Protein AF-A0A315ZS90-F1 (afdb_monomer_lite)

Sequence (94 aa):
MHVLDLPRPRRHHLAGDAGELTLTAPVLGHGEDLGTFAVQVRRAIQQGATSLVVDESACVTWSPGQLLVLEHLRRLAQRCGTAWSSITPEDRCA

Secondary structure (DSSP, 8-state):
----------------S-S-EEEE---BTTTB-HHHHHHHHHHHHHTT-SEEEEE-GGGGG--HHHHHHHHHHHHHHHHTT-EEEEE-GGGGG-

pLDDT: mean 76.78, std 17.45, range [40.03, 93.88]

Structure (mmCIF, N/CA/C/O backbone):
data_AF-A0A315ZS90-F1
#
_entry.id   AF-A0A315ZS90-F1
#
loop_
_atom_site.group_PDB
_atom_site.id
_atom_site.type_symbol
_atom_site.label_atom_id
_atom_site.label_alt_id
_atom_site.label_comp_id
_atom_sit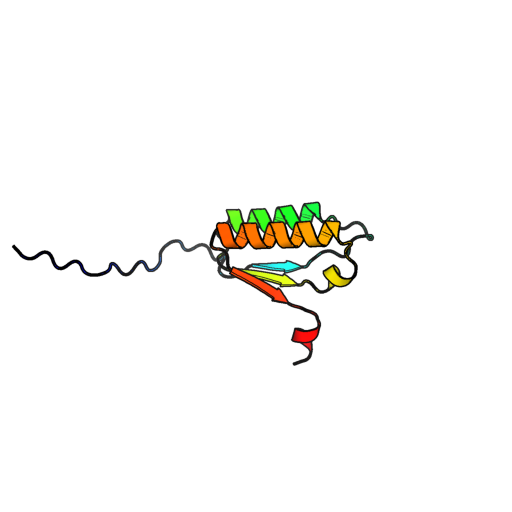e.label_asym_id
_atom_site.label_entity_id
_atom_site.label_seq_id
_atom_site.pdbx_PDB_ins_code
_atom_site.Cartn_x
_atom_site.Cartn_y
_atom_site.Cartn_z
_atom_site.occupancy
_atom_site.B_iso_or_equiv
_atom_site.auth_seq_id
_atom_site.auth_comp_id
_atom_site.auth_asym_id
_atom_site.auth_atom_id
_atom_site.pdbx_PDB_model_num
ATOM 1 N N . MET A 1 1 ? -15.014 3.925 52.011 1.00 44.00 1 MET A N 1
ATOM 2 C CA . MET A 1 1 ? -14.868 4.409 50.623 1.00 44.00 1 MET A CA 1
ATOM 3 C C . MET A 1 1 ? -13.874 3.503 49.914 1.00 44.00 1 MET A C 1
ATOM 5 O O . MET A 1 1 ? -12.696 3.590 50.218 1.00 44.00 1 MET A O 1
ATOM 9 N N . HIS A 1 2 ? -14.338 2.603 49.046 1.00 47.56 2 HIS A N 1
ATOM 10 C CA . HIS A 1 2 ? -13.477 1.786 48.185 1.00 47.56 2 HIS A CA 1
ATOM 11 C C . HIS A 1 2 ? -14.010 1.903 46.758 1.00 47.56 2 HIS A C 1
ATOM 13 O O . HIS A 1 2 ? -15.097 1.417 46.462 1.00 47.56 2 HIS A O 1
ATOM 19 N N . VAL A 1 3 ? -13.276 2.611 45.903 1.00 48.62 3 VAL A N 1
ATOM 20 C CA . VAL A 1 3 ? -13.512 2.640 44.457 1.00 48.62 3 VAL A CA 1
ATOM 21 C C . VAL A 1 3 ? -12.792 1.436 43.856 1.00 48.62 3 VAL A C 1
ATOM 23 O O . VAL A 1 3 ? -11.566 1.388 43.838 1.00 48.62 3 VAL A O 1
ATOM 26 N N . LEU A 1 4 ? -13.564 0.436 43.425 1.00 51.31 4 LEU A N 1
ATOM 27 C CA . LEU A 1 4 ? -13.077 -0.619 42.541 1.00 51.31 4 LEU A CA 1
ATOM 28 C C . LEU A 1 4 ? -12.883 -0.008 41.150 1.00 51.31 4 LEU A C 1
ATOM 30 O O . LEU A 1 4 ? -13.857 0.270 40.450 1.00 51.31 4 LEU A O 1
ATOM 34 N N . ASP A 1 5 ? -11.628 0.199 40.761 1.00 50.88 5 ASP A N 1
ATOM 35 C CA . ASP A 1 5 ? -11.254 0.473 39.376 1.00 50.88 5 ASP A CA 1
ATOM 36 C C . ASP A 1 5 ? -11.343 -0.847 38.594 1.00 50.88 5 ASP A C 1
ATOM 38 O O . ASP A 1 5 ? -10.422 -1.662 38.565 1.00 50.88 5 ASP A O 1
ATOM 42 N N . LEU A 1 6 ? -12.533 -1.127 38.063 1.00 57.62 6 LEU A N 1
ATOM 43 C CA . LEU A 1 6 ? -12.751 -2.221 37.123 1.00 57.62 6 LEU A CA 1
ATOM 44 C C . LEU A 1 6 ? -12.244 -1.772 35.742 1.00 57.62 6 LEU A C 1
ATOM 46 O O . LEU A 1 6 ? -12.685 -0.721 35.260 1.00 57.62 6 LEU A O 1
ATOM 50 N N . PRO A 1 7 ? -11.385 -2.551 35.056 1.00 48.34 7 PRO A N 1
ATOM 51 C CA . PRO A 1 7 ? -10.973 -2.224 33.699 1.00 48.34 7 PRO A CA 1
ATOM 52 C C . PRO A 1 7 ? -12.206 -2.244 32.793 1.00 48.34 7 PRO A C 1
ATOM 54 O O . PRO A 1 7 ? -12.839 -3.280 32.583 1.00 48.34 7 PRO A O 1
ATOM 57 N N . ARG A 1 8 ? -12.575 -1.068 32.275 1.00 52.81 8 ARG A N 1
ATOM 58 C CA . ARG A 1 8 ? -13.689 -0.908 31.334 1.00 52.81 8 ARG A CA 1
ATOM 59 C C . ARG A 1 8 ? -13.487 -1.847 30.138 1.00 52.81 8 ARG A C 1
ATOM 61 O O . ARG A 1 8 ? -12.482 -1.700 29.437 1.00 52.81 8 ARG A O 1
ATOM 68 N N . PRO A 1 9 ? -14.443 -2.735 29.818 1.00 45.53 9 PRO A N 1
ATOM 69 C CA . PRO A 1 9 ? -14.431 -3.436 28.547 1.00 45.53 9 PRO A CA 1
ATOM 70 C C . PRO A 1 9 ? -14.742 -2.416 27.446 1.00 45.53 9 PRO A C 1
ATOM 72 O O . PRO A 1 9 ? -15.893 -2.077 27.183 1.00 45.53 9 PRO A O 1
ATOM 75 N N . ARG A 1 10 ? -13.702 -1.881 26.801 1.00 51.22 10 ARG A N 1
ATOM 76 C CA . ARG A 1 10 ? -13.843 -1.128 25.549 1.00 51.22 10 ARG A CA 1
ATOM 77 C C . ARG A 1 10 ? -14.154 -2.132 24.439 1.00 51.22 10 ARG A C 1
ATOM 79 O O . ARG A 1 10 ? -13.267 -2.567 23.713 1.00 51.22 10 ARG A O 1
ATOM 86 N N . ARG A 1 11 ? -15.420 -2.526 24.318 1.00 56.06 11 ARG A N 1
ATOM 87 C CA . ARG A 1 11 ? -15.911 -3.226 23.133 1.00 56.06 11 ARG A CA 1
ATOM 88 C C . ARG A 1 11 ? -17.117 -2.516 22.544 1.00 56.06 11 ARG A C 1
ATOM 90 O O . ARG A 1 11 ? -18.144 -2.373 23.189 1.00 56.06 11 ARG A O 1
ATOM 97 N N . HIS A 1 12 ? -16.928 -2.180 21.271 1.00 55.50 12 HIS A N 1
ATOM 98 C CA . HIS A 1 12 ? -17.925 -2.206 20.212 1.00 55.50 12 HIS A CA 1
ATOM 99 C C . HIS A 1 12 ? -19.088 -1.230 20.359 1.00 55.50 12 HIS A C 1
ATOM 101 O O . HIS A 1 12 ? -20.098 -1.546 20.976 1.00 55.50 12 HIS A O 1
ATOM 107 N N . HIS A 1 13 ? -18.979 -0.107 19.652 1.00 44.00 13 HIS A N 1
ATOM 108 C CA . HIS A 1 13 ? -20.022 0.320 18.719 1.00 44.00 13 HIS A CA 1
ATOM 109 C C . HIS A 1 13 ? -19.484 1.452 17.845 1.00 44.00 13 HIS A C 1
ATOM 111 O O . HIS A 1 13 ? -19.452 2.599 18.267 1.00 44.00 13 HIS A O 1
ATOM 117 N N . LEU A 1 14 ? -19.071 1.105 16.630 1.00 43.88 14 LEU A N 1
ATOM 118 C CA . LEU A 1 14 ? -19.365 1.886 15.434 1.00 43.88 14 LEU A CA 1
ATOM 119 C C . LEU A 1 14 ? -19.474 0.860 14.307 1.00 43.88 14 LEU A C 1
ATOM 121 O O . LEU A 1 14 ? -18.486 0.420 13.731 1.00 43.88 14 LEU A O 1
ATOM 125 N N . ALA A 1 15 ? -20.704 0.397 14.107 1.00 45.53 15 ALA A N 1
ATOM 126 C CA . ALA A 1 15 ? -21.095 -0.358 12.939 1.00 45.53 15 ALA A CA 1
ATOM 127 C C . ALA A 1 15 ? -20.908 0.538 11.709 1.00 45.53 15 ALA A C 1
ATOM 129 O O . ALA A 1 15 ? -21.692 1.447 11.451 1.00 45.53 15 ALA A O 1
ATOM 130 N N . GLY A 1 16 ? -19.835 0.274 10.984 1.00 40.03 16 GLY A N 1
ATOM 131 C CA . GLY A 1 16 ? -19.729 0.452 9.551 1.00 40.03 16 GLY A CA 1
ATOM 132 C C . GLY A 1 16 ? -18.986 -0.786 9.085 1.00 40.03 16 GLY A C 1
ATOM 133 O O . GLY A 1 16 ? -17.912 -1.077 9.601 1.00 40.03 16 GLY A O 1
ATOM 134 N N . ASP A 1 17 ? -19.602 -1.570 8.221 1.00 48.59 17 ASP A N 1
ATOM 135 C CA . ASP A 1 17 ? -19.055 -2.798 7.655 1.00 48.59 17 ASP A CA 1
ATOM 136 C C . ASP A 1 17 ? -17.790 -2.481 6.826 1.00 48.59 17 ASP A C 1
ATOM 138 O O . ASP A 1 17 ? -17.835 -2.284 5.618 1.00 48.59 17 ASP A O 1
ATOM 142 N N . ALA A 1 18 ? -16.658 -2.296 7.502 1.00 56.16 18 ALA A N 1
ATOM 143 C CA . ALA A 1 18 ? -15.340 -2.057 6.914 1.00 56.16 18 ALA A CA 1
ATOM 144 C C . ALA A 1 18 ? -14.293 -2.891 7.674 1.00 56.16 18 ALA A C 1
ATOM 146 O O . ALA A 1 18 ? -13.222 -2.409 8.044 1.00 56.16 18 ALA A O 1
ATOM 147 N N . GLY A 1 19 ? -14.659 -4.139 7.994 1.00 66.81 19 GLY A N 1
ATOM 148 C CA . GLY A 1 19 ? -13.859 -5.049 8.821 1.00 66.81 19 GLY A CA 1
ATOM 149 C C . GLY A 1 19 ? -12.544 -5.470 8.165 1.00 66.81 19 GLY A C 1
ATOM 150 O O . GLY A 1 19 ? -11.547 -5.696 8.851 1.00 66.81 19 GLY A O 1
ATOM 151 N N . GLU A 1 20 ? -12.515 -5.506 6.839 1.00 75.06 20 GLU A N 1
ATOM 152 C CA . GLU A 1 20 ? -11.344 -5.860 6.054 1.00 75.06 20 GLU A CA 1
ATOM 153 C C . GLU A 1 20 ? -11.514 -5.326 4.635 1.00 75.06 20 GLU A C 1
ATOM 155 O O . GLU A 1 20 ? -12.577 -5.481 4.035 1.00 75.06 20 GLU A O 1
ATOM 160 N N . LEU A 1 21 ? -10.488 -4.663 4.103 1.00 84.25 21 LEU A N 1
ATOM 161 C CA . LEU A 1 21 ? -10.528 -4.098 2.761 1.00 84.25 21 LEU A CA 1
ATOM 162 C C . LEU A 1 21 ? -9.367 -4.660 1.952 1.00 84.25 21 LEU A C 1
ATOM 164 O O . LEU A 1 21 ? -8.206 -4.502 2.325 1.00 84.25 21 LEU A O 1
ATOM 168 N N . THR A 1 22 ? -9.695 -5.343 0.856 1.00 87.25 22 THR A N 1
ATOM 169 C CA . THR A 1 22 ? -8.690 -5.913 -0.042 1.00 87.25 22 THR A CA 1
ATOM 170 C C . THR A 1 22 ? -8.373 -4.920 -1.153 1.00 87.25 22 THR A C 1
ATOM 172 O O . THR A 1 22 ? -9.278 -4.428 -1.826 1.00 87.25 22 THR A O 1
ATOM 175 N N . LEU A 1 23 ? -7.094 -4.616 -1.336 1.00 87.56 23 LEU A N 1
ATOM 176 C CA . LEU A 1 23 ? -6.577 -3.760 -2.397 1.00 87.56 23 LEU A CA 1
ATOM 177 C C . LEU A 1 23 ? -5.560 -4.549 -3.216 1.00 87.56 23 LEU A C 1
ATOM 179 O O . LEU A 1 23 ? -4.823 -5.368 -2.680 1.00 87.56 23 LEU A O 1
ATOM 183 N N . THR A 1 24 ? -5.490 -4.285 -4.513 1.00 87.44 24 THR A N 1
ATOM 184 C CA . THR A 1 24 ? -4.518 -4.932 -5.399 1.00 87.44 24 THR A CA 1
ATOM 185 C C . THR A 1 24 ? -3.491 -3.905 -5.833 1.00 87.44 24 THR A C 1
ATOM 187 O O . THR A 1 24 ? -3.848 -2.806 -6.260 1.00 87.44 24 THR A O 1
ATOM 190 N N . ALA A 1 25 ? -2.212 -4.239 -5.684 1.00 86.19 25 ALA A N 1
ATOM 191 C CA . ALA A 1 25 ? -1.135 -3.411 -6.188 1.00 86.19 25 ALA A CA 1
ATOM 192 C C . ALA A 1 25 ? -1.214 -3.349 -7.728 1.00 86.19 25 ALA A C 1
ATOM 194 O O . ALA A 1 25 ? -1.313 -4.396 -8.369 1.00 86.19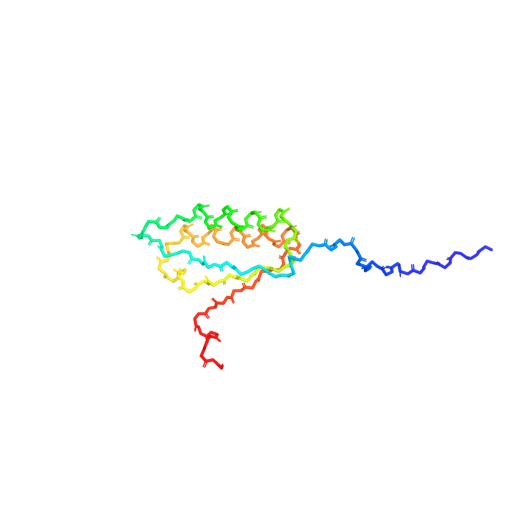 25 ALA A O 1
ATOM 195 N N . PRO A 1 26 ? -1.176 -2.152 -8.338 1.00 85.69 26 PRO A N 1
ATOM 196 C CA . PRO A 1 26 ? -1.279 -2.010 -9.788 1.00 85.69 26 PRO A CA 1
ATOM 197 C C . PRO A 1 26 ? -0.035 -2.512 -10.527 1.00 85.69 26 PRO A C 1
ATOM 199 O O . PRO A 1 26 ? 1.095 -2.416 -10.026 1.00 85.69 26 PRO A O 1
ATOM 202 N N . VAL A 1 27 ? -0.225 -2.948 -11.775 1.00 82.94 27 VAL A N 1
ATOM 203 C CA . VAL A 1 27 ? 0.884 -3.242 -12.691 1.00 82.94 27 VAL A CA 1
ATOM 204 C C . VAL A 1 27 ? 1.315 -1.943 -13.370 1.00 82.94 27 VAL A C 1
ATOM 206 O O . VAL A 1 27 ? 0.696 -1.441 -14.310 1.00 82.94 27 VAL A O 1
ATOM 209 N N . LEU A 1 28 ? 2.410 -1.373 -12.872 1.00 78.31 28 LEU A N 1
ATOM 210 C CA . LEU A 1 28 ? 2.916 -0.086 -13.340 1.00 78.31 28 LEU A CA 1
ATOM 211 C C . LEU A 1 28 ? 3.499 -0.227 -14.755 1.00 78.31 28 LEU A C 1
ATOM 213 O O . LEU A 1 28 ? 4.393 -1.036 -14.991 1.00 78.31 28 LEU A O 1
ATOM 217 N N . GLY A 1 29 ? 2.984 0.568 -15.698 1.00 68.44 29 GLY A N 1
ATOM 218 C CA . GLY A 1 29 ? 3.410 0.564 -17.107 1.00 68.44 29 GLY A CA 1
ATOM 219 C C . GLY A 1 29 ? 2.305 0.281 -18.132 1.00 68.44 29 GLY A C 1
ATOM 220 O O . GLY A 1 29 ? 2.563 0.416 -19.323 1.00 68.44 29 GLY A O 1
ATOM 221 N N . HIS A 1 30 ? 1.086 -0.067 -17.699 1.00 61.38 30 HIS A N 1
ATOM 222 C CA . HIS A 1 30 ? -0.081 -0.298 -18.5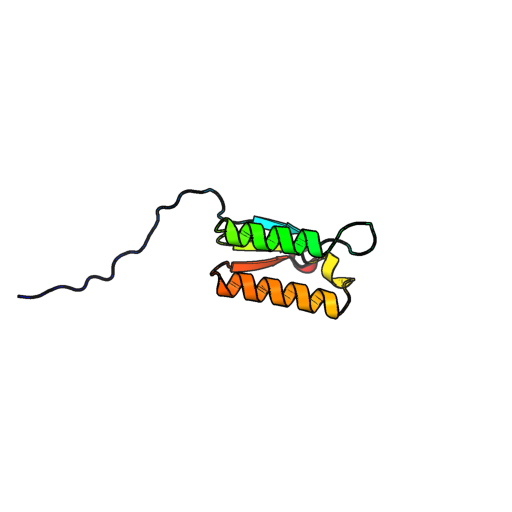76 1.00 61.38 30 HIS A CA 1
ATOM 223 C C . HIS A 1 30 ? -1.234 0.706 -18.362 1.00 61.38 30 HIS A C 1
ATOM 225 O O . HIS A 1 30 ? -2.373 0.443 -18.733 1.00 61.38 30 HIS A O 1
ATOM 231 N N . GLY A 1 31 ? -0.940 1.881 -17.791 1.00 58.50 31 GLY A N 1
ATOM 232 C CA . GLY A 1 31 ? -1.933 2.936 -17.537 1.00 58.50 31 GLY A CA 1
ATOM 233 C C . GLY A 1 31 ? -2.561 2.913 -16.140 1.00 58.50 31 GLY A C 1
ATOM 234 O O . GLY A 1 31 ? -3.433 3.728 -15.865 1.00 58.50 31 GLY A O 1
ATOM 235 N N . GLU A 1 32 ? -2.118 2.018 -15.252 1.00 64.06 32 GLU A N 1
ATOM 236 C CA . GLU A 1 32 ? -2.445 2.087 -13.827 1.00 64.06 32 GLU A CA 1
ATOM 237 C C . GLU A 1 32 ? -1.420 2.934 -13.061 1.00 64.06 32 GLU A C 1
ATOM 239 O O . GLU A 1 32 ? -0.205 2.773 -13.219 1.00 64.06 32 GLU A O 1
ATOM 244 N N . ASP A 1 33 ? -1.918 3.818 -12.195 1.00 79.81 33 ASP A N 1
ATOM 245 C CA . ASP A 1 33 ? -1.101 4.769 -11.447 1.00 79.81 33 ASP A CA 1
ATOM 246 C C . ASP A 1 33 ? -0.933 4.363 -9.982 1.00 79.81 33 ASP A C 1
ATOM 248 O O . ASP A 1 33 ? -1.902 4.232 -9.225 1.00 79.81 33 ASP A O 1
ATOM 252 N N . LEU A 1 34 ? 0.324 4.307 -9.532 1.00 84.81 34 LEU A N 1
ATOM 253 C CA . LEU A 1 34 ? 0.688 4.170 -8.117 1.00 84.81 34 LEU A CA 1
ATOM 254 C C . LEU A 1 34 ? -0.002 5.227 -7.235 1.00 84.81 34 LEU A C 1
ATOM 256 O O . LEU A 1 34 ? -0.331 4.967 -6.078 1.00 84.81 34 LEU A O 1
ATOM 260 N N . GLY A 1 35 ? -0.249 6.420 -7.787 1.00 86.12 35 GLY A N 1
ATOM 261 C CA . GLY A 1 35 ? -0.986 7.486 -7.110 1.00 86.12 35 GLY A CA 1
ATOM 262 C C . GLY A 1 35 ? -2.429 7.095 -6.784 1.00 86.12 35 GLY A C 1
ATOM 263 O O . GLY A 1 35 ? -2.88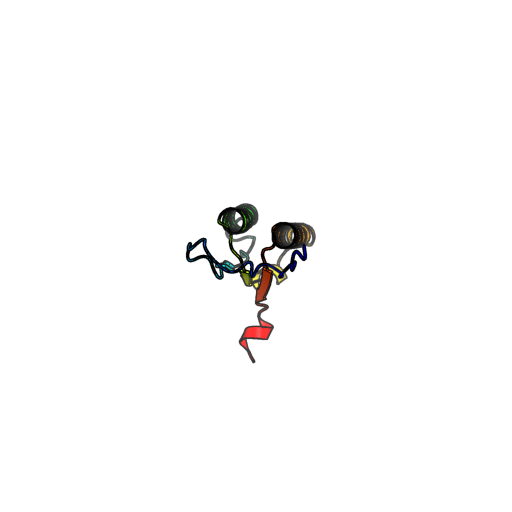8 7.340 -5.670 1.00 86.12 35 GLY A O 1
ATOM 264 N N . THR A 1 36 ? -3.123 6.431 -7.708 1.00 88.06 36 THR A N 1
ATOM 265 C CA . THR A 1 36 ? -4.495 5.947 -7.499 1.00 88.06 36 THR A CA 1
ATOM 266 C C . THR A 1 36 ? -4.533 4.890 -6.403 1.00 88.06 36 THR A C 1
ATOM 268 O O . THR A 1 36 ? -5.356 4.983 -5.492 1.00 88.06 36 THR A O 1
ATOM 271 N N . PHE A 1 37 ? -3.588 3.947 -6.424 1.00 89.31 37 PHE A N 1
ATOM 272 C CA . PHE A 1 37 ? -3.429 2.956 -5.361 1.00 89.31 37 PHE A CA 1
ATOM 273 C C . PHE A 1 37 ? -3.191 3.617 -3.994 1.00 89.31 37 PHE A C 1
ATOM 275 O O . PHE A 1 37 ? -3.887 3.324 -3.023 1.00 89.31 37 PHE A O 1
ATOM 282 N N . ALA A 1 38 ? -2.285 4.597 -3.921 1.00 91.19 38 ALA A N 1
ATOM 283 C CA . ALA A 1 38 ? -2.031 5.342 -2.691 1.00 91.19 38 ALA A CA 1
ATOM 284 C C . ALA A 1 38 ? -3.278 6.088 -2.179 1.00 91.19 38 ALA A C 1
ATOM 286 O O . ALA A 1 38 ? -3.533 6.122 -0.972 1.00 91.19 38 ALA A O 1
ATOM 287 N N . VAL A 1 39 ? -4.080 6.669 -3.077 1.00 91.06 39 VAL A N 1
ATOM 288 C CA . VAL A 1 39 ? -5.352 7.319 -2.723 1.00 91.06 39 VAL A CA 1
ATOM 289 C C . VAL A 1 39 ? -6.358 6.303 -2.182 1.00 91.06 39 VAL A C 1
ATOM 291 O O . VAL A 1 39 ? -7.002 6.591 -1.174 1.00 91.06 39 VAL A O 1
ATOM 294 N N . GLN A 1 40 ? -6.472 5.118 -2.787 1.00 90.00 40 GLN A N 1
ATOM 295 C CA . GLN A 1 40 ? -7.358 4.054 -2.302 1.00 90.00 40 GLN A CA 1
ATOM 296 C C . GLN A 1 40 ? -6.966 3.583 -0.899 1.00 90.00 40 GLN A C 1
ATOM 298 O O . GLN A 1 40 ? -7.824 3.533 -0.018 1.00 90.00 40 GLN A O 1
ATOM 303 N N . VAL A 1 41 ? -5.673 3.345 -0.656 1.00 90.62 41 VAL A N 1
ATOM 304 C CA . VAL A 1 41 ? -5.155 2.990 0.675 1.00 90.62 41 VAL A CA 1
ATOM 305 C C . VAL A 1 41 ? -5.500 4.069 1.698 1.00 90.62 41 VAL A C 1
ATOM 307 O O . VAL A 1 41 ? -6.070 3.785 2.751 1.00 90.62 41 VAL A O 1
ATOM 310 N N . ARG A 1 42 ? -5.203 5.337 1.391 1.00 91.19 42 ARG A N 1
ATOM 311 C CA . ARG A 1 42 ? -5.502 6.449 2.305 1.00 91.19 42 ARG A CA 1
ATOM 312 C C . ARG A 1 42 ? -6.994 6.586 2.573 1.00 91.19 42 ARG A C 1
ATOM 314 O O . ARG A 1 42 ? -7.372 6.852 3.710 1.00 91.19 42 ARG A O 1
ATOM 321 N N . ARG A 1 43 ? -7.831 6.401 1.552 1.00 91.06 43 ARG A N 1
ATOM 322 C CA . ARG A 1 43 ? -9.286 6.441 1.691 1.00 91.06 43 ARG A CA 1
ATOM 323 C C . ARG A 1 43 ? -9.776 5.328 2.609 1.00 91.06 43 ARG A C 1
ATOM 325 O O . ARG A 1 43 ? -10.586 5.612 3.482 1.00 91.06 43 ARG A O 1
ATOM 332 N N . ALA A 1 44 ? -9.255 4.113 2.468 1.00 88.31 44 ALA A N 1
ATOM 333 C CA . ALA A 1 44 ? -9.616 3.000 3.337 1.00 88.31 44 ALA A CA 1
ATOM 334 C C . ALA A 1 44 ? -9.242 3.274 4.805 1.00 88.31 44 ALA A C 1
ATOM 336 O O . ALA A 1 44 ? -10.066 3.095 5.700 1.00 88.31 44 ALA A O 1
ATOM 337 N N . ILE A 1 45 ? -8.046 3.821 5.049 1.00 88.69 45 ILE A N 1
ATOM 338 C CA . ILE A 1 45 ? -7.624 4.255 6.391 1.00 88.69 45 ILE A CA 1
ATOM 339 C C . ILE A 1 45 ? -8.570 5.341 6.936 1.00 88.69 45 ILE A C 1
ATOM 341 O O . ILE A 1 45 ? -9.030 5.257 8.071 1.00 88.69 45 ILE A O 1
ATOM 345 N N . GLN A 1 46 ? -8.904 6.354 6.128 1.00 89.00 46 GLN A N 1
ATOM 346 C CA . GLN A 1 46 ? -9.815 7.440 6.523 1.00 89.00 46 GLN A CA 1
ATOM 347 C C . GLN A 1 46 ? -11.246 6.964 6.794 1.00 89.00 46 GLN A C 1
ATOM 349 O O . GLN A 1 46 ? -11.941 7.560 7.612 1.00 89.00 46 GLN A O 1
ATOM 354 N N . GLN A 1 47 ? -11.682 5.903 6.117 1.00 87.44 47 GLN A N 1
ATOM 355 C CA . GLN A 1 47 ? -12.981 5.268 6.329 1.00 87.44 47 GLN A CA 1
ATOM 356 C C . GLN A 1 47 ? -13.019 4.394 7.591 1.00 87.44 47 GLN A C 1
ATOM 358 O O . GLN A 1 47 ? -14.088 3.908 7.949 1.00 87.44 47 GLN A O 1
ATOM 363 N N . GLY A 1 48 ? -11.890 4.232 8.288 1.00 83.75 48 GLY A N 1
ATOM 364 C CA . GLY A 1 48 ? -11.808 3.456 9.520 1.00 83.75 48 GLY A CA 1
ATOM 365 C C . GLY A 1 48 ? -11.609 1.961 9.291 1.00 83.75 48 GLY A C 1
ATOM 366 O O . GLY A 1 48 ? -12.007 1.174 10.147 1.00 83.75 48 GLY A O 1
ATOM 367 N N . ALA A 1 49 ? -11.004 1.564 8.164 1.00 86.94 49 ALA A N 1
ATOM 368 C CA . ALA A 1 49 ? -10.657 0.168 7.922 1.00 86.94 49 ALA A CA 1
ATOM 369 C C . ALA A 1 49 ? -9.785 -0.376 9.065 1.00 86.94 49 ALA A C 1
ATOM 371 O O . ALA A 1 49 ? -8.744 0.197 9.407 1.00 86.94 49 ALA A O 1
ATOM 372 N N . THR A 1 50 ? -10.209 -1.497 9.646 1.00 87.19 50 THR A N 1
ATOM 373 C CA . THR A 1 50 ? -9.469 -2.180 10.717 1.00 87.19 50 THR A CA 1
ATOM 374 C C . THR A 1 50 ? -8.361 -3.075 10.177 1.00 87.19 50 THR A C 1
ATOM 376 O O . THR A 1 50 ? -7.331 -3.236 10.830 1.00 87.19 50 THR A O 1
ATOM 379 N N . SER A 1 51 ? -8.550 -3.615 8.973 1.00 88.75 51 SER A N 1
ATOM 380 C CA . SER A 1 51 ? -7.600 -4.478 8.273 1.00 88.75 51 SER A CA 1
ATOM 381 C C . SER A 1 51 ? -7.531 -4.087 6.798 1.00 88.75 51 SER A C 1
ATOM 383 O O . SER A 1 51 ? -8.562 -3.858 6.161 1.00 88.75 51 SER A O 1
ATOM 385 N N . LEU A 1 52 ? -6.316 -3.990 6.267 1.00 90.69 52 LEU A N 1
ATOM 386 C CA . LEU A 1 52 ? -6.021 -3.824 4.852 1.00 90.69 52 LEU A CA 1
ATOM 387 C C . LEU A 1 52 ? -5.246 -5.039 4.370 1.00 90.69 52 LEU A C 1
ATOM 389 O O . LEU A 1 52 ? -4.145 -5.305 4.851 1.00 90.69 52 LEU A O 1
ATOM 393 N N . VAL A 1 53 ? -5.814 -5.737 3.397 1.00 90.31 53 VAL A N 1
ATOM 394 C CA . VAL A 1 53 ? -5.175 -6.865 2.730 1.00 90.31 53 VAL A CA 1
ATOM 395 C C . VAL A 1 53 ? -4.721 -6.390 1.361 1.00 90.31 53 VAL A C 1
ATOM 397 O O . VAL A 1 53 ? -5.539 -6.004 0.534 1.00 90.31 53 VAL A O 1
ATOM 400 N N . VAL A 1 54 ? -3.419 -6.363 1.120 1.00 89.62 54 VAL A N 1
ATOM 401 C CA . VAL A 1 54 ? -2.846 -5.863 -0.128 1.00 89.62 54 VAL A CA 1
ATOM 402 C C . VAL A 1 54 ? -2.266 -7.021 -0.924 1.00 89.62 54 VAL A C 1
ATOM 404 O O . VAL A 1 54 ? -1.341 -7.687 -0.473 1.00 89.62 54 VAL A O 1
ATOM 407 N N . ASP A 1 55 ? -2.799 -7.271 -2.115 1.00 88.81 55 ASP A N 1
ATOM 408 C CA . ASP A 1 55 ? -2.173 -8.171 -3.083 1.00 88.81 55 ASP A CA 1
ATOM 409 C C . ASP A 1 55 ? -0.947 -7.463 -3.670 1.00 88.81 55 ASP A C 1
ATOM 411 O O . ASP A 1 55 ? -1.074 -6.525 -4.454 1.00 88.81 55 ASP A O 1
ATOM 415 N N . GLU A 1 56 ? 0.239 -7.887 -3.236 1.00 88.56 56 GLU A N 1
ATOM 416 C CA . GLU A 1 56 ? 1.528 -7.297 -3.609 1.00 88.56 56 GLU A CA 1
ATOM 417 C C . GLU A 1 56 ? 2.181 -8.055 -4.782 1.00 88.56 56 GLU A C 1
ATOM 419 O O . GLU A 1 56 ? 3.361 -7.866 -5.073 1.00 88.56 56 GLU A O 1
ATOM 424 N N . SER A 1 57 ? 1.437 -8.910 -5.499 1.00 85.94 57 SER A N 1
ATOM 425 C CA . SER A 1 57 ? 1.991 -9.719 -6.597 1.00 85.94 57 SER A CA 1
ATOM 426 C C . SER A 1 57 ? 2.572 -8.878 -7.736 1.00 85.94 57 SER A C 1
ATOM 428 O O . SER A 1 57 ? 3.604 -9.234 -8.303 1.00 85.94 57 SER A O 1
ATOM 430 N N . ALA A 1 58 ? 1.975 -7.720 -8.023 1.00 84.62 58 ALA A N 1
ATOM 431 C CA . ALA A 1 58 ? 2.484 -6.776 -9.013 1.00 84.62 58 ALA A CA 1
ATOM 432 C C . ALA A 1 58 ? 3.715 -5.988 -8.528 1.00 84.62 58 ALA A C 1
ATOM 434 O O . ALA A 1 58 ? 4.438 -5.418 -9.346 1.00 84.62 58 ALA A O 1
ATOM 435 N N . CYS A 1 59 ? 3.999 -5.961 -7.220 1.00 85.56 59 CYS A N 1
ATOM 436 C CA . CYS A 1 59 ? 5.122 -5.201 -6.668 1.00 85.56 59 CYS A CA 1
ATOM 437 C C . CYS A 1 59 ? 6.488 -5.764 -7.087 1.00 85.56 59 CYS A C 1
ATOM 439 O O . CYS A 1 59 ? 7.488 -5.056 -6.999 1.00 85.56 59 CYS A O 1
ATOM 441 N N . VAL A 1 60 ? 6.549 -6.998 -7.600 1.00 85.81 60 VAL A N 1
ATOM 442 C CA . VAL A 1 60 ? 7.796 -7.613 -8.092 1.00 85.81 60 VAL A CA 1
ATOM 443 C C . VAL A 1 60 ? 8.415 -6.848 -9.265 1.00 85.81 60 VAL A C 1
ATOM 445 O O . VAL A 1 60 ? 9.628 -6.886 -9.451 1.00 85.81 60 VAL A O 1
ATOM 448 N N . THR A 1 61 ? 7.599 -6.139 -10.053 1.00 85.0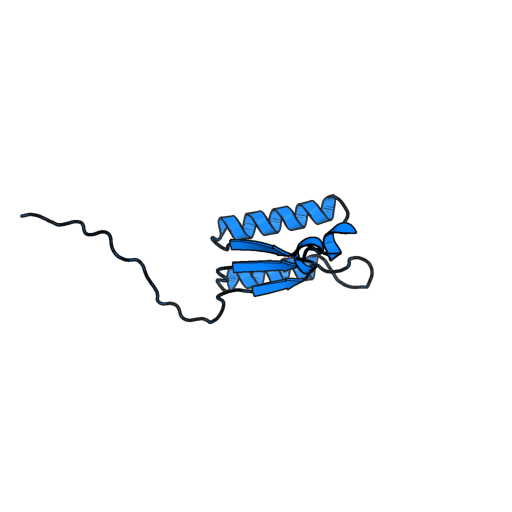0 61 THR A N 1
ATOM 449 C CA . THR A 1 61 ? 8.060 -5.333 -11.194 1.00 85.00 61 THR A CA 1
ATOM 450 C C . THR A 1 61 ? 8.260 -3.864 -10.834 1.00 85.00 61 THR A C 1
ATOM 452 O O . THR A 1 61 ? 8.563 -3.049 -11.707 1.00 85.00 61 THR A O 1
ATOM 455 N N . TRP A 1 62 ? 8.057 -3.492 -9.569 1.00 88.19 62 TRP A N 1
ATOM 456 C CA . TRP A 1 62 ? 8.173 -2.111 -9.128 1.00 88.19 62 TRP A CA 1
ATOM 457 C C . TRP A 1 62 ? 9.636 -1.723 -8.932 1.00 88.19 62 TRP A C 1
ATOM 459 O O . TRP A 1 62 ? 10.477 -2.488 -8.464 1.00 88.19 62 TRP A O 1
ATOM 469 N N . SER A 1 63 ? 9.941 -0.478 -9.269 1.00 89.31 63 SER A N 1
ATOM 470 C CA . SER A 1 63 ? 11.237 0.130 -8.990 1.00 89.31 63 SER A CA 1
ATOM 471 C C . SER A 1 63 ? 11.432 0.367 -7.483 1.00 89.31 63 SER A C 1
ATOM 473 O O . SER A 1 63 ? 10.454 0.535 -6.745 1.00 89.31 63 SER A O 1
ATOM 475 N N . PRO A 1 64 ? 12.685 0.492 -7.006 1.00 88.31 64 PRO A N 1
ATOM 476 C CA . PRO A 1 64 ? 12.971 0.742 -5.591 1.00 88.31 64 PRO A CA 1
ATOM 477 C C . PRO A 1 64 ? 12.239 1.963 -5.016 1.00 88.31 64 PRO A C 1
ATOM 479 O O . PRO A 1 64 ? 11.763 1.930 -3.885 1.00 88.31 64 PRO A O 1
ATOM 482 N N . GLY A 1 65 ? 12.088 3.032 -5.807 1.00 88.12 65 GLY A N 1
ATOM 483 C CA . GLY A 1 65 ? 11.345 4.225 -5.392 1.00 88.12 65 GLY A CA 1
ATOM 484 C C . GLY A 1 65 ? 9.853 3.962 -5.161 1.00 88.12 65 GLY A C 1
ATOM 485 O O . GLY A 1 65 ? 9.266 4.526 -4.244 1.00 88.12 65 GLY A O 1
ATOM 486 N N . GLN A 1 66 ? 9.242 3.073 -5.944 1.00 88.56 66 GLN A N 1
ATOM 487 C CA . GLN A 1 66 ? 7.828 2.707 -5.812 1.00 88.56 66 GLN A CA 1
ATOM 488 C C . GLN A 1 66 ? 7.606 1.789 -4.600 1.00 88.56 66 GLN A C 1
ATOM 490 O O . GLN A 1 66 ? 6.633 1.961 -3.868 1.00 88.56 66 GLN A O 1
ATOM 495 N N . LEU A 1 67 ? 8.551 0.890 -4.313 1.00 90.06 67 LEU A N 1
ATOM 496 C CA . LEU A 1 67 ? 8.537 0.079 -3.089 1.00 90.06 67 LEU A CA 1
ATOM 497 C C . LEU A 1 67 ? 8.646 0.939 -1.819 1.00 90.06 67 LEU A C 1
ATOM 499 O O . LEU A 1 67 ? 7.983 0.656 -0.824 1.00 90.06 67 LEU A O 1
ATOM 503 N N . LEU A 1 68 ? 9.408 2.041 -1.850 1.00 91.81 68 LEU A N 1
ATOM 504 C CA . LEU A 1 68 ? 9.442 2.998 -0.735 1.00 91.81 68 LEU A CA 1
ATOM 505 C C . LEU A 1 68 ? 8.082 3.668 -0.490 1.00 91.81 68 LEU A C 1
ATOM 507 O O . LEU A 1 68 ? 7.735 3.946 0.658 1.00 91.81 68 LEU A O 1
ATOM 511 N N . VAL A 1 69 ? 7.299 3.914 -1.545 1.00 91.12 69 VAL A N 1
ATOM 512 C CA . VAL A 1 69 ? 5.931 4.439 -1.410 1.00 91.12 69 VAL A CA 1
ATOM 513 C C . VAL A 1 69 ? 5.023 3.403 -0.748 1.00 91.12 69 VAL A C 1
ATOM 515 O O . VAL A 1 69 ? 4.277 3.760 0.163 1.00 91.12 69 VAL A O 1
ATOM 518 N N . LEU A 1 70 ? 5.114 2.129 -1.143 1.00 90.81 70 LEU A N 1
ATOM 519 C CA . LEU A 1 70 ? 4.370 1.036 -0.505 1.00 90.81 70 LEU A CA 1
ATOM 520 C C . LEU A 1 70 ? 4.682 0.943 0.994 1.00 90.81 70 LEU A C 1
ATOM 522 O O . LEU A 1 70 ? 3.779 0.941 1.826 1.00 90.81 70 LEU A O 1
ATOM 526 N N . GLU A 1 71 ? 5.967 0.958 1.345 1.00 92.38 71 GLU A N 1
ATOM 527 C CA . GLU A 1 71 ? 6.426 0.929 2.734 1.00 92.38 71 GLU A CA 1
ATOM 528 C C . GLU A 1 71 ? 5.932 2.154 3.524 1.00 92.38 71 GLU A C 1
ATOM 530 O O . GLU A 1 71 ? 5.525 2.045 4.684 1.00 92.38 71 GLU A O 1
ATOM 535 N N . HIS A 1 72 ? 5.902 3.333 2.897 1.00 93.88 72 HIS A N 1
ATOM 536 C CA . HIS A 1 72 ? 5.335 4.531 3.511 1.00 93.88 72 HIS A CA 1
ATOM 537 C C . HIS A 1 72 ? 3.837 4.372 3.812 1.00 93.88 72 HIS A C 1
ATOM 539 O O . HIS A 1 72 ? 3.385 4.730 4.903 1.00 93.88 72 HIS A O 1
ATOM 545 N N . LEU A 1 73 ? 3.070 3.810 2.875 1.00 92.31 73 LEU A N 1
ATOM 546 C CA . LEU A 1 73 ? 1.643 3.531 3.048 1.00 92.31 73 LEU A CA 1
ATOM 547 C C . LEU A 1 73 ? 1.392 2.496 4.151 1.00 92.31 73 LEU A C 1
ATOM 549 O O . LEU A 1 73 ? 0.514 2.702 4.992 1.00 92.31 73 LEU A O 1
ATOM 553 N N . ARG A 1 74 ? 2.211 1.444 4.216 1.00 92.31 74 ARG A N 1
ATOM 554 C CA . ARG A 1 74 ? 2.162 0.437 5.281 1.00 92.31 74 ARG A CA 1
ATOM 555 C C . ARG A 1 74 ? 2.382 1.054 6.660 1.00 92.31 74 ARG A C 1
ATOM 557 O O . ARG A 1 74 ? 1.598 0.828 7.581 1.00 92.31 74 ARG A O 1
ATOM 564 N N . ARG A 1 75 ? 3.411 1.894 6.805 1.00 93.56 75 ARG A N 1
ATOM 565 C CA . ARG A 1 75 ? 3.675 2.615 8.063 1.00 93.56 75 ARG A CA 1
ATOM 566 C C . ARG A 1 75 ? 2.547 3.574 8.420 1.00 93.56 75 ARG A C 1
ATOM 568 O O . ARG A 1 75 ? 2.231 3.728 9.598 1.00 93.56 75 ARG A O 1
ATOM 575 N N . LEU A 1 76 ? 1.941 4.228 7.429 1.00 92.38 76 LEU A N 1
ATOM 576 C CA . LEU A 1 76 ? 0.785 5.093 7.650 1.00 92.38 76 LEU A CA 1
ATOM 577 C C . LEU A 1 76 ? -0.398 4.298 8.220 1.00 92.38 76 LEU A C 1
ATOM 579 O O . LEU A 1 76 ? -0.962 4.722 9.226 1.00 92.38 76 LEU A O 1
ATOM 583 N N . ALA A 1 77 ? -0.721 3.139 7.640 1.00 90.50 77 ALA A N 1
ATOM 584 C CA . ALA A 1 77 ? -1.778 2.256 8.137 1.00 90.50 77 ALA A CA 1
ATOM 585 C C . ALA A 1 77 ? -1.533 1.846 9.598 1.00 90.50 77 ALA A C 1
ATOM 587 O O . ALA A 1 77 ? -2.397 2.046 10.451 1.00 90.50 77 ALA A O 1
ATOM 588 N N . GLN A 1 78 ? -0.314 1.401 9.917 1.00 90.56 78 GLN A N 1
ATOM 589 C CA . GLN A 1 78 ? 0.070 1.021 11.281 1.00 90.56 78 GLN A CA 1
ATOM 590 C C . GLN A 1 78 ? -0.067 2.179 12.277 1.00 90.56 78 GLN A C 1
ATOM 592 O O . GLN A 1 78 ? -0.594 1.998 13.374 1.00 90.56 78 GLN A O 1
ATOM 597 N N . ARG A 1 79 ? 0.362 3.391 11.900 1.00 92.00 79 ARG A N 1
ATOM 598 C CA . ARG A 1 79 ? 0.214 4.593 12.741 1.00 92.00 79 ARG A CA 1
ATOM 599 C C . ARG A 1 79 ? -1.246 4.966 12.991 1.00 92.00 79 ARG A C 1
ATOM 601 O O . ARG A 1 79 ? -1.543 5.556 14.026 1.00 92.00 79 ARG A O 1
ATOM 608 N N . CYS A 1 80 ? -2.131 4.641 12.056 1.00 89.44 80 CYS A N 1
ATOM 609 C CA . CYS A 1 80 ? -3.570 4.848 12.177 1.00 89.44 80 CYS A CA 1
ATOM 610 C C . CYS A 1 80 ? -4.296 3.689 12.882 1.00 89.44 80 CYS A C 1
ATOM 612 O O . CYS A 1 80 ? -5.501 3.785 13.092 1.00 89.44 80 CYS A O 1
ATOM 614 N N . GLY A 1 81 ? -3.585 2.631 13.289 1.00 87.44 81 GLY A N 1
ATOM 615 C CA . GLY A 1 81 ? -4.177 1.465 13.950 1.00 87.44 81 GLY A CA 1
ATOM 616 C C . GLY A 1 81 ? -4.855 0.479 12.995 1.00 87.44 81 GLY A C 1
ATOM 617 O O . GLY A 1 81 ? -5.609 -0.375 13.453 1.00 87.44 81 GLY A O 1
ATOM 618 N N . THR A 1 82 ? -4.589 0.580 11.692 1.00 89.69 82 THR A N 1
ATOM 619 C CA . THR A 1 82 ? -5.062 -0.360 10.672 1.00 89.69 82 THR A CA 1
ATOM 620 C C . THR A 1 82 ? -4.036 -1.480 10.501 1.00 89.69 82 THR A C 1
ATOM 622 O O . THR A 1 82 ? -2.853 -1.216 10.265 1.00 89.69 82 THR A O 1
ATOM 625 N N . ALA A 1 83 ? -4.474 -2.735 10.614 1.00 89.75 83 ALA A N 1
ATOM 626 C CA . ALA A 1 83 ? -3.630 -3.889 10.322 1.00 89.75 83 ALA A CA 1
ATOM 627 C C . ALA A 1 83 ? -3.305 -3.940 8.822 1.00 89.75 83 ALA A C 1
ATOM 629 O O . ALA A 1 83 ? -4.165 -3.649 7.996 1.00 89.75 83 ALA A O 1
ATOM 630 N N . TRP A 1 84 ? -2.067 -4.292 8.472 1.00 91.31 84 TRP A N 1
ATOM 631 C CA . TRP A 1 84 ? -1.630 -4.446 7.084 1.00 91.31 84 TRP A CA 1
ATOM 632 C C . TRP A 1 84 ? -1.163 -5.876 6.855 1.00 91.31 84 TRP A C 1
ATOM 634 O O . TRP A 1 84 ? -0.162 -6.295 7.444 1.00 91.31 84 TRP A O 1
ATOM 644 N N . SER A 1 85 ? -1.856 -6.575 5.969 1.00 89.44 85 SER A N 1
ATOM 645 C CA . SER A 1 85 ? -1.550 -7.932 5.530 1.00 89.44 85 SER A CA 1
ATOM 646 C C . SER A 1 85 ? -1.209 -7.893 4.049 1.00 89.44 85 SER A C 1
ATOM 648 O O . SER A 1 85 ? -1.879 -7.196 3.291 1.00 89.44 85 SER A O 1
ATOM 650 N N . SER A 1 86 ? -0.183 -8.623 3.627 1.00 86.12 86 SER A N 1
ATOM 651 C CA . SER A 1 86 ? 0.165 -8.743 2.214 1.00 86.12 86 SER A CA 1
ATOM 652 C C . SER A 1 86 ? -0.127 -10.152 1.711 1.00 86.12 86 SER A C 1
ATOM 654 O O . SER 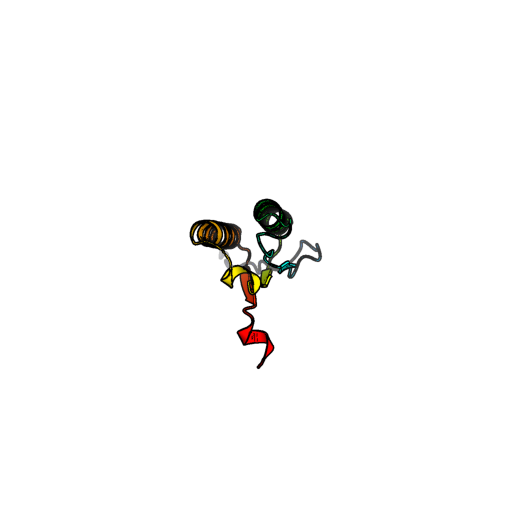A 1 86 ? 0.202 -11.129 2.378 1.00 86.12 86 SER A O 1
ATOM 656 N N . ILE A 1 87 ? -0.751 -10.251 0.538 1.00 80.31 87 ILE A N 1
ATOM 657 C CA . ILE A 1 87 ? -0.868 -11.502 -0.209 1.00 80.31 87 ILE A CA 1
ATOM 658 C C . ILE A 1 87 ? 0.262 -11.488 -1.229 1.00 80.31 87 ILE A C 1
ATOM 660 O O . ILE A 1 87 ? 0.237 -10.723 -2.197 1.00 80.31 87 ILE A O 1
ATOM 664 N N . THR A 1 88 ? 1.270 -12.318 -0.993 1.00 68.75 88 THR A N 1
ATOM 665 C CA . THR A 1 88 ? 2.289 -12.621 -1.994 1.00 68.75 88 THR A CA 1
ATOM 666 C C . THR A 1 88 ? 1.804 -13.789 -2.858 1.00 68.75 88 THR A C 1
ATOM 668 O O . THR A 1 88 ? 1.010 -14.615 -2.404 1.00 68.75 88 THR A O 1
ATOM 671 N N . PRO A 1 89 ? 2.248 -13.894 -4.121 1.00 57.62 89 PRO A N 1
ATOM 672 C CA . PRO A 1 89 ? 1.832 -14.980 -5.009 1.00 57.62 89 PRO A CA 1
ATOM 673 C C . PRO A 1 89 ? 2.197 -16.376 -4.477 1.00 57.62 89 PRO A C 1
ATOM 675 O O . PRO A 1 89 ? 1.568 -17.349 -4.881 1.00 57.62 89 PRO A O 1
ATOM 678 N N . GLU A 1 90 ? 3.158 -16.482 -3.554 1.00 54.19 90 GLU A N 1
ATOM 679 C CA . GLU A 1 90 ? 3.505 -17.744 -2.885 1.00 54.19 90 GLU A CA 1
ATOM 680 C C . GLU A 1 90 ? 2.394 -18.257 -1.953 1.00 54.19 90 GLU A C 1
ATOM 682 O O . GLU A 1 90 ? 2.243 -19.466 -1.804 1.00 54.19 90 GLU A O 1
ATOM 687 N N . ASP A 1 91 ? 1.561 -17.372 -1.400 1.00 52.28 91 ASP A N 1
ATOM 688 C CA . ASP A 1 91 ? 0.488 -17.736 -0.463 1.00 52.28 91 ASP A CA 1
ATOM 689 C C . ASP A 1 91 ? -0.723 -18.383 -1.168 1.00 52.28 91 ASP A C 1
ATOM 691 O O . ASP A 1 91 ? -1.532 -19.069 -0.553 1.00 52.28 91 ASP A O 1
ATOM 695 N N . ARG A 1 92 ? -0.837 -18.228 -2.497 1.00 49.44 92 ARG A N 1
ATOM 696 C CA . ARG A 1 92 ? -1.940 -18.791 -3.303 1.00 49.44 92 ARG A CA 1
ATOM 697 C C . ARG A 1 92 ? -1.756 -20.262 -3.702 1.00 49.44 92 ARG A C 1
ATOM 699 O O . ARG A 1 92 ? -2.673 -20.830 -4.292 1.00 49.44 92 ARG A O 1
ATOM 706 N N . CYS A 1 93 ? -0.598 -20.861 -3.422 1.00 43.09 93 CYS A N 1
ATOM 707 C CA . CYS A 1 93 ? -0.264 -22.239 -3.806 1.00 43.09 93 CYS A CA 1
ATOM 708 C C . CYS A 1 93 ? -0.165 -23.223 -2.621 1.00 43.09 93 CYS A C 1
ATOM 710 O O . CYS A 1 93 ? 0.293 -24.348 -2.835 1.00 43.09 93 CYS A O 1
ATOM 712 N N . ALA A 1 94 ? -0.562 -22.822 -1.407 1.00 42.25 94 ALA A N 1
ATOM 713 C CA . ALA A 1 94 ? -0.555 -23.673 -0.211 1.00 42.25 94 ALA A CA 1
ATOM 714 C C . ALA A 1 94 ? -1.915 -24.337 0.059 1.00 42.25 94 ALA A C 1
ATOM 716 O O . ALA A 1 94 ? -2.956 -23.667 -0.126 1.00 42.25 94 ALA A O 1
#

Organism: NCBI:txid317664

Radius of gyration: 17.7 Å; chains: 1; bounding box: 34×31×69 Å

Foldseek 3Di:
DDDPPDPDPPDDDDDDPQAEAEEEDDQPPPPDDLVVSLVVLVVSLVVVRQEYEYACQNVVPPDPVSVVSVVVSCVVCVVSNHHYHYDYPVNVPD